Protein AF-H3RBI0-F1 (afdb_monomer)

Foldseek 3Di:
DPPPLDKFKKWWWWFWQFQVRDTDIDIDIDIDSDPVVGNVVVVVCVVPPDPGTDDIDTDDMDTDDPVRVVVVVVVVVVVVVVVVVVVVVVPPD

Nearest PDB structures (foldseek):
  5xy3-assembly1_S  TM=7.135E-01  e=2.860E-01  Trichomonas vaginalis
  6zj3-assembly1_Lg  TM=8.165E-01  e=2.474E+00  Euglena gracilis
  6juq-assembly1_F  TM=3.900E-01  e=2.056E+00  Escherichia coli
  8g1i-assembly1_A  TM=4.092E-01  e=6.236E+00  Streptococcus pyogenes
  8kag-assembly1_B  TM=3.084E-01  e=4.308E+00  Streptococcus pyogenes serotype M1

Sequence (93 aa):
MKDELMQVWYRVTFMVTDLLGERREYSIFCQGSSETGTAVSAVVGILNSKEELSSPTFKSIRIATYHEAEQFDAALDELADQDTEKLEEEGDE

Structure (mmCIF, N/CA/C/O backbone):
data_AF-H3RBI0-F1
#
_entry.id   AF-H3RBI0-F1
#
loop_
_atom_site.group_PDB
_atom_site.id
_atom_site.type_symbol
_atom_site.label_atom_id
_atom_site.label_alt_id
_atom_site.label_comp_id
_atom_site.label_asym_id
_atom_site.label_entity_id
_atom_site.label_seq_id
_atom_site.pdbx_PDB_ins_code
_atom_site.Cartn_x
_atom_site.Cartn_y
_atom_site.Cartn_z
_atom_site.occupancy
_atom_site.B_iso_or_equiv
_atom_site.auth_seq_id
_atom_site.auth_comp_id
_atom_site.auth_asym_id
_atom_site.auth_atom_id
_atom_site.pdbx_PDB_model_num
ATOM 1 N N . MET A 1 1 ? 13.776 -16.870 -23.003 1.00 39.09 1 MET A N 1
ATOM 2 C CA . MET A 1 1 ? 14.049 -15.938 -21.892 1.00 39.09 1 MET A CA 1
ATOM 3 C C . MET A 1 1 ? 13.128 -16.355 -20.767 1.00 39.09 1 MET A C 1
ATOM 5 O O . MET A 1 1 ? 11.980 -16.648 -21.066 1.00 39.09 1 MET A O 1
ATOM 9 N N . LYS A 1 2 ? 13.624 -16.526 -19.538 1.00 45.62 2 LYS A N 1
ATOM 10 C CA . LYS A 1 2 ? 12.721 -16.687 -18.393 1.00 45.62 2 LYS A CA 1
ATOM 11 C C . LYS A 1 2 ? 12.062 -15.327 -18.194 1.00 45.62 2 LYS A C 1
ATOM 13 O O . LYS A 1 2 ? 12.789 -14.347 -18.070 1.00 45.62 2 LYS A O 1
ATOM 18 N N . ASP A 1 3 ? 10.737 -15.276 -18.231 1.00 53.09 3 ASP A N 1
ATOM 19 C CA . ASP A 1 3 ? 9.972 -14.101 -17.828 1.00 53.09 3 ASP A CA 1
ATOM 20 C C . ASP A 1 3 ? 10.180 -13.911 -16.321 1.00 53.09 3 ASP A C 1
ATOM 22 O O . ASP A 1 3 ? 9.406 -14.393 -15.495 1.00 53.09 3 ASP A O 1
ATOM 26 N N . GLU A 1 4 ? 11.297 -13.291 -15.943 1.00 57.44 4 GLU A N 1
ATOM 27 C CA . GLU A 1 4 ? 11.423 -12.709 -14.617 1.00 57.44 4 GLU A CA 1
ATOM 28 C C . GLU A 1 4 ? 10.355 -11.625 -14.539 1.00 57.44 4 GLU A C 1
ATOM 30 O O . GLU A 1 4 ? 10.424 -10.602 -15.220 1.00 57.44 4 GLU A O 1
ATOM 35 N N . LEU A 1 5 ? 9.300 -11.914 -13.778 1.00 61.44 5 LEU A N 1
ATOM 36 C CA . LEU A 1 5 ? 8.240 -10.968 -13.474 1.00 61.44 5 LEU A CA 1
ATOM 37 C C . LEU A 1 5 ? 8.889 -9.733 -12.842 1.00 61.44 5 LEU A C 1
ATOM 39 O O . LEU A 1 5 ? 9.240 -9.763 -11.663 1.00 61.44 5 LEU A O 1
ATOM 43 N N . MET A 1 6 ? 9.073 -8.673 -13.638 1.00 78.44 6 MET A N 1
ATOM 44 C CA . MET A 1 6 ? 9.601 -7.400 -13.157 1.00 78.44 6 MET A CA 1
ATOM 45 C C . MET A 1 6 ? 8.736 -6.926 -11.995 1.00 78.44 6 MET A C 1
ATOM 47 O O . MET A 1 6 ? 7.531 -6.712 -12.149 1.00 78.44 6 MET A O 1
ATOM 51 N N . GLN A 1 7 ? 9.355 -6.783 -10.827 1.00 87.06 7 GLN A N 1
ATOM 52 C CA . GLN A 1 7 ? 8.718 -6.110 -9.711 1.00 87.06 7 GLN A CA 1
ATOM 53 C C . GLN A 1 7 ? 8.766 -4.610 -9.962 1.00 87.06 7 GLN A C 1
ATOM 55 O O . GLN A 1 7 ? 9.801 -4.064 -10.339 1.00 87.06 7 GLN A O 1
ATOM 60 N N . VAL A 1 8 ? 7.631 -3.952 -9.769 1.00 90.75 8 VAL A N 1
ATOM 61 C CA . VAL A 1 8 ? 7.524 -2.497 -9.842 1.00 90.75 8 VAL A CA 1
ATOM 62 C C . VAL A 1 8 ? 6.886 -1.979 -8.567 1.00 90.75 8 VAL A C 1
ATOM 64 O O . VAL A 1 8 ? 6.085 -2.667 -7.929 1.00 90.75 8 VAL A O 1
ATOM 67 N N . TRP A 1 9 ? 7.228 -0.747 -8.207 1.00 93.75 9 TRP A N 1
ATOM 68 C CA . TRP A 1 9 ? 6.576 -0.039 -7.120 1.00 93.75 9 TRP A CA 1
ATOM 69 C C . TRP A 1 9 ? 5.151 0.340 -7.514 1.00 93.75 9 TRP A C 1
ATOM 71 O O . TRP A 1 9 ? 4.926 1.011 -8.522 1.00 93.75 9 TRP A O 1
ATOM 81 N N . TYR A 1 10 ? 4.184 -0.054 -6.695 1.00 95.12 10 TYR A N 1
ATOM 82 C CA . TYR A 1 10 ? 2.809 0.414 -6.782 1.00 95.12 10 TYR A CA 1
ATOM 83 C C . TYR A 1 10 ? 2.499 1.351 -5.631 1.00 95.12 10 TYR A C 1
ATOM 85 O O . TYR A 1 10 ? 2.903 1.121 -4.493 1.00 95.12 10 TYR A O 1
ATOM 93 N N . ARG A 1 11 ? 1.686 2.361 -5.927 1.00 95.94 11 ARG A N 1
ATOM 94 C CA . ARG A 1 11 ? 0.958 3.137 -4.933 1.00 95.94 11 ARG A CA 1
ATOM 95 C C . ARG A 1 11 ? -0.464 2.602 -4.850 1.00 95.94 11 ARG A C 1
ATOM 97 O O . ARG A 1 11 ? -1.232 2.733 -5.807 1.00 95.94 11 ARG A O 1
ATOM 104 N N . VAL A 1 12 ? -0.820 2.033 -3.706 1.00 96.75 12 VAL A N 1
ATOM 105 C CA . VAL A 1 12 ? -2.166 1.526 -3.42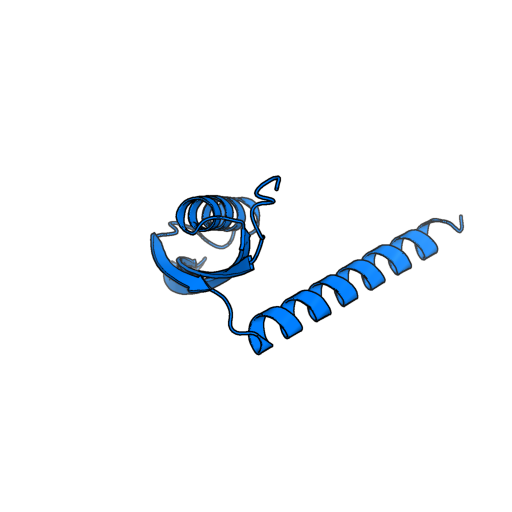6 1.00 96.75 12 VAL A CA 1
ATOM 106 C C . VAL A 1 12 ? -2.841 2.447 -2.422 1.00 96.75 12 VAL A C 1
ATOM 108 O O . VAL A 1 12 ? -2.301 2.705 -1.351 1.00 96.75 12 VAL A O 1
ATOM 111 N N . THR A 1 13 ? -4.028 2.939 -2.753 1.00 97.06 13 THR A N 1
ATOM 112 C CA . THR A 1 13 ? -4.830 3.782 -1.866 1.00 97.06 13 THR A CA 1
ATOM 113 C C . THR A 1 13 ? -6.043 3.007 -1.379 1.00 97.06 13 THR A C 1
ATOM 115 O O . THR A 1 13 ? -6.830 2.484 -2.175 1.00 97.06 13 THR A O 1
ATOM 118 N N . PHE A 1 14 ? -6.225 3.003 -0.065 1.00 96.62 14 PHE A N 1
ATOM 119 C CA . PHE A 1 14 ? -7.403 2.499 0.620 1.00 96.62 14 PHE A CA 1
ATOM 120 C C . PHE A 1 14 ? -8.139 3.645 1.302 1.00 96.62 14 PHE A C 1
ATOM 122 O O . PHE A 1 14 ? -7.546 4.649 1.689 1.00 96.62 14 PHE A O 1
ATOM 129 N N . MET A 1 15 ? -9.441 3.475 1.483 1.00 97.12 15 MET A N 1
ATOM 130 C CA . MET A 1 15 ? -10.174 4.183 2.520 1.00 97.12 15 MET A CA 1
ATOM 131 C C . MET A 1 15 ? -10.150 3.322 3.778 1.00 97.12 15 MET A C 1
ATOM 133 O O . MET A 1 15 ? -10.602 2.180 3.734 1.00 97.12 15 MET A O 1
ATOM 137 N N . VAL A 1 16 ? -9.664 3.863 4.884 1.00 95.12 16 VAL A N 1
ATOM 138 C CA . VAL A 1 16 ? -9.606 3.188 6.188 1.00 95.12 16 VAL A CA 1
ATOM 139 C C . VAL A 1 16 ? -10.418 3.971 7.210 1.00 95.12 16 VAL A C 1
ATOM 141 O O . VAL A 1 16 ? -10.739 5.140 6.991 1.00 95.12 16 VAL A O 1
ATOM 144 N N . THR A 1 17 ? -10.780 3.311 8.302 1.00 94.12 17 THR A N 1
ATOM 145 C CA . THR A 1 17 ? -11.360 3.949 9.484 1.00 94.12 17 THR A CA 1
ATOM 146 C C . THR A 1 17 ? -10.263 4.067 10.530 1.00 94.12 17 THR A C 1
ATOM 148 O O . THR A 1 17 ? -9.650 3.052 10.866 1.00 94.12 17 THR A O 1
ATOM 151 N N . ASP A 1 18 ? -9.985 5.284 10.989 1.00 90.75 18 ASP A N 1
ATOM 152 C CA . ASP A 1 18 ? -9.006 5.522 12.052 1.00 90.75 18 ASP A CA 1
ATOM 153 C C . ASP A 1 18 ? -9.582 5.224 13.451 1.00 90.75 18 ASP A C 1
ATOM 155 O O . ASP A 1 18 ? -10.754 4.868 13.601 1.00 90.75 18 ASP A O 1
ATOM 159 N N . LEU A 1 19 ? -8.758 5.385 14.489 1.00 88.06 19 LEU A N 1
ATOM 160 C CA . LEU A 1 19 ? -9.151 5.187 15.891 1.00 88.06 19 LEU A CA 1
ATOM 161 C C . LEU A 1 19 ? -10.307 6.082 16.359 1.00 88.06 19 LEU A C 1
ATOM 163 O O . LEU A 1 19 ? -11.004 5.731 17.310 1.00 88.06 19 LEU A O 1
ATOM 167 N N . LEU A 1 20 ? -10.512 7.237 15.720 1.00 91.50 20 LEU A N 1
ATOM 168 C CA . LEU A 1 20 ? -11.605 8.159 16.037 1.00 91.50 20 LEU A CA 1
ATOM 169 C C . LEU A 1 20 ? -12.897 7.794 15.290 1.00 91.50 20 LEU A C 1
ATOM 171 O O . LEU A 1 20 ? -13.924 8.446 15.478 1.00 91.50 20 LEU A O 1
ATOM 175 N N . GLY A 1 21 ? -12.868 6.743 14.467 1.00 90.94 21 GLY A N 1
ATOM 176 C CA . GLY A 1 21 ? -13.993 6.323 13.642 1.00 90.94 21 GLY A CA 1
ATOM 177 C C . GLY A 1 21 ? -14.123 7.119 12.341 1.00 90.94 21 GLY A C 1
ATOM 178 O O . GLY A 1 21 ? -15.132 6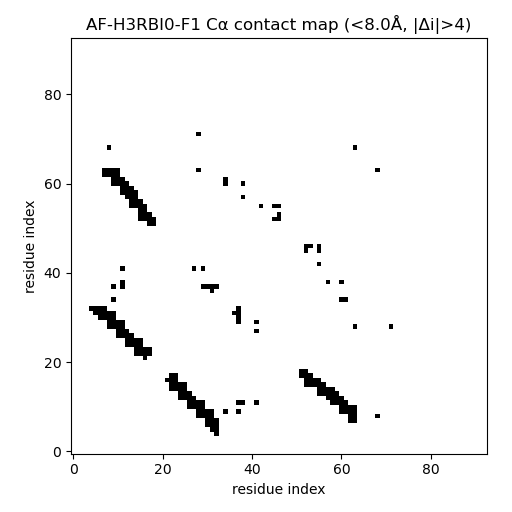.984 11.645 1.00 90.94 21 GLY A O 1
ATOM 179 N N . GLU A 1 22 ? -13.139 7.949 11.987 1.00 94.62 22 GLU A N 1
ATOM 180 C CA . GLU A 1 22 ? -13.194 8.773 10.785 1.00 94.62 22 GLU A CA 1
ATOM 181 C C . GLU A 1 22 ? -12.685 8.020 9.556 1.00 94.62 22 GLU A C 1
ATOM 183 O O . GLU A 1 22 ? -11.702 7.278 9.592 1.00 94.62 22 GLU A O 1
ATOM 188 N N . ARG A 1 23 ? -13.350 8.246 8.418 1.00 95.50 23 ARG A N 1
ATOM 189 C CA . ARG A 1 23 ? -12.973 7.654 7.130 1.00 95.50 23 ARG A CA 1
ATOM 190 C C . ARG A 1 23 ? -11.920 8.514 6.450 1.00 95.50 23 ARG A C 1
ATOM 192 O O . ARG A 1 23 ? -12.206 9.645 6.061 1.00 95.50 23 ARG A O 1
ATOM 199 N N . ARG A 1 24 ? -10.726 7.958 6.252 1.00 95.06 24 ARG A N 1
ATOM 200 C CA . ARG A 1 24 ? -9.575 8.671 5.681 1.00 95.06 24 ARG A CA 1
ATOM 201 C C . ARG A 1 24 ? -8.913 7.883 4.561 1.00 95.06 24 ARG A C 1
ATOM 203 O O . ARG A 1 24 ? -8.998 6.657 4.502 1.00 95.06 24 ARG A O 1
ATOM 210 N N . GLU A 1 25 ? -8.269 8.610 3.655 1.00 96.06 25 GLU A N 1
ATOM 211 C CA . GLU A 1 25 ? -7.419 8.010 2.632 1.00 96.06 25 GLU A CA 1
ATOM 212 C C . GLU A 1 25 ? -6.088 7.584 3.234 1.00 96.06 25 GLU A C 1
ATOM 214 O O . GLU A 1 25 ? -5.438 8.345 3.949 1.00 96.06 25 GLU A O 1
ATOM 219 N N . TYR A 1 26 ? -5.668 6.376 2.889 1.00 93.62 26 TYR A N 1
ATOM 220 C CA . TYR A 1 26 ? -4.390 5.819 3.279 1.00 93.62 26 TYR A CA 1
ATOM 221 C C . TYR A 1 26 ? -3.700 5.250 2.045 1.00 93.62 26 TYR A C 1
ATOM 223 O O . TYR A 1 26 ? -4.193 4.306 1.428 1.00 93.62 26 TYR A O 1
ATOM 231 N N . SER A 1 27 ? -2.583 5.864 1.653 1.00 93.44 27 SER A N 1
ATOM 232 C CA . SER A 1 27 ? -1.722 5.361 0.580 1.00 93.44 27 SER A CA 1
ATOM 233 C C . SER A 1 27 ? -0.596 4.522 1.176 1.00 93.44 27 SER A C 1
ATOM 235 O O . SER A 1 27 ? 0.069 4.963 2.108 1.00 93.44 27 SER A O 1
ATOM 237 N N . ILE A 1 28 ? -0.360 3.350 0.600 1.00 91.62 28 ILE A N 1
ATOM 238 C CA . ILE A 1 28 ? 0.780 2.485 0.893 1.00 91.62 28 ILE A CA 1
ATOM 239 C C . ILE A 1 28 ? 1.538 2.198 -0.400 1.00 91.62 28 ILE A C 1
ATOM 241 O O . ILE A 1 28 ? 0.935 2.041 -1.466 1.00 91.62 28 ILE A O 1
ATOM 245 N N . PHE A 1 29 ? 2.861 2.147 -0.295 1.00 91.69 29 PHE A N 1
ATOM 246 C CA . PHE A 1 29 ? 3.743 1.804 -1.397 1.00 91.69 29 PHE A CA 1
ATOM 247 C C . PHE A 1 29 ? 4.286 0.401 -1.184 1.00 91.69 29 PHE A C 1
ATOM 249 O O . PHE A 1 29 ? 4.699 0.048 -0.083 1.00 91.69 29 PHE A O 1
ATOM 256 N N . CYS A 1 30 ? 4.212 -0.425 -2.220 1.00 90.44 30 CYS A N 1
ATOM 257 C CA . CYS A 1 30 ? 4.661 -1.810 -2.157 1.00 90.44 30 CYS A CA 1
ATOM 258 C C . CYS A 1 30 ? 5.104 -2.292 -3.535 1.00 90.44 30 CYS A C 1
ATOM 260 O O . CYS A 1 30 ? 4.527 -1.912 -4.558 1.00 90.44 30 CYS A O 1
ATOM 262 N N . GLN A 1 31 ? 6.138 -3.127 -3.551 1.00 91.75 31 GLN A N 1
ATOM 263 C CA . GLN A 1 31 ? 6.588 -3.790 -4.764 1.00 91.75 31 GLN A CA 1
ATOM 264 C C . GLN A 1 31 ? 5.692 -4.983 -5.078 1.00 91.75 31 GLN A C 1
ATOM 266 O O . GLN A 1 31 ? 5.231 -5.705 -4.191 1.00 91.75 31 GLN A O 1
ATOM 271 N N . GLY A 1 32 ? 5.458 -5.206 -6.363 1.00 91.44 32 GLY A N 1
ATOM 272 C CA . GLY A 1 32 ? 4.820 -6.428 -6.817 1.00 91.44 32 GLY A CA 1
ATOM 273 C C . GLY A 1 32 ? 4.860 -6.579 -8.324 1.00 91.44 32 GLY A C 1
ATOM 274 O O . GLY A 1 32 ? 5.280 -5.687 -9.058 1.00 91.44 32 GLY A O 1
ATOM 275 N N . SER A 1 33 ? 4.417 -7.741 -8.784 1.00 91.94 33 SER A N 1
ATOM 276 C CA . SER A 1 33 ? 4.404 -8.111 -10.201 1.00 91.94 33 SER A CA 1
ATOM 277 C C . SER A 1 33 ? 3.014 -8.040 -10.839 1.00 91.94 33 SER A C 1
ATOM 279 O O . SER A 1 33 ? 2.878 -8.236 -12.043 1.00 91.94 33 SER A O 1
ATOM 281 N N . SER A 1 34 ? 1.963 -7.766 -10.056 1.00 92.25 34 SER A N 1
ATOM 282 C CA . SER A 1 34 ? 0.593 -7.600 -10.556 1.00 92.25 34 SER A CA 1
ATOM 283 C C . SER A 1 34 ? -0.227 -6.695 -9.645 1.00 92.25 34 SER A C 1
ATOM 285 O O . SER A 1 34 ? -0.113 -6.781 -8.427 1.00 92.25 34 SER A O 1
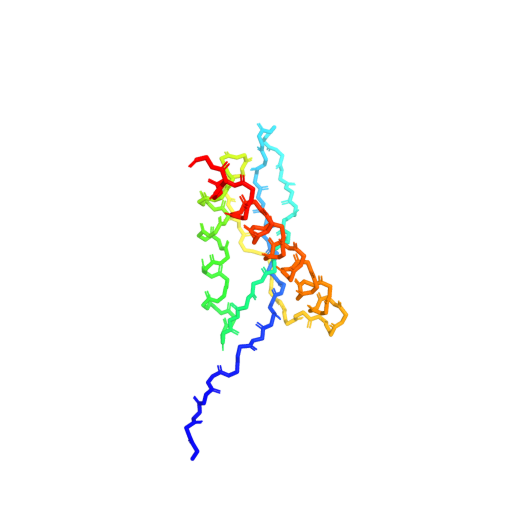ATOM 287 N N . GLU A 1 35 ? -1.113 -5.882 -10.216 1.00 93.06 35 GLU A N 1
ATOM 288 C CA . GLU A 1 35 ? -1.962 -4.965 -9.447 1.00 93.06 35 GLU A CA 1
ATOM 289 C C . GLU A 1 35 ? -2.823 -5.682 -8.399 1.00 93.06 35 GLU A C 1
ATOM 291 O O . GLU A 1 35 ? -2.873 -5.267 -7.243 1.00 93.06 35 GLU A O 1
ATOM 296 N N . THR A 1 36 ? -3.482 -6.783 -8.778 1.00 93.62 36 THR A N 1
ATOM 297 C CA . THR A 1 36 ? -4.356 -7.532 -7.864 1.00 93.62 36 THR A CA 1
ATOM 298 C C . THR A 1 36 ? -3.570 -8.155 -6.717 1.00 93.62 36 THR A C 1
ATOM 300 O O . THR A 1 36 ? -3.976 -8.018 -5.564 1.00 93.62 36 THR A O 1
ATOM 303 N N . GLY A 1 37 ? -2.441 -8.809 -7.013 1.00 93.62 37 GLY A N 1
ATOM 304 C CA . GLY A 1 37 ? -1.588 -9.394 -5.980 1.00 93.62 37 GLY A CA 1
ATOM 305 C C . GLY A 1 37 ? -1.069 -8.325 -5.024 1.00 93.62 37 GLY A C 1
ATOM 306 O O . GLY A 1 37 ? -1.163 -8.485 -3.810 1.00 93.62 37 GLY A O 1
ATOM 307 N N . THR A 1 38 ? -0.623 -7.192 -5.567 1.00 94.81 38 THR A N 1
ATOM 308 C CA . THR A 1 38 ? -0.129 -6.068 -4.772 1.00 94.81 38 THR A CA 1
ATOM 309 C C . THR A 1 38 ? -1.222 -5.451 -3.899 1.00 94.81 38 THR A C 1
ATOM 311 O O . THR A 1 38 ? -0.989 -5.199 -2.721 1.00 94.81 38 THR A O 1
ATOM 314 N N . ALA A 1 39 ? -2.440 -5.265 -4.417 1.00 94.69 39 ALA A N 1
ATOM 315 C CA . ALA A 1 39 ? -3.560 -4.748 -3.632 1.00 94.69 39 ALA A CA 1
ATOM 316 C C . ALA A 1 39 ? -3.938 -5.680 -2.465 1.00 94.69 39 ALA A C 1
ATOM 318 O O . ALA A 1 39 ? -4.222 -5.203 -1.365 1.00 94.69 39 ALA A O 1
ATOM 319 N N . VAL A 1 40 ? -3.907 -7.001 -2.678 1.00 93.88 40 VAL A N 1
ATOM 320 C CA . VAL A 1 40 ? -4.169 -7.991 -1.620 1.00 93.88 40 VAL A CA 1
ATOM 321 C C . VAL A 1 40 ? -3.066 -7.965 -0.559 1.00 93.88 40 VAL A C 1
ATOM 323 O O . VAL A 1 40 ? -3.361 -7.876 0.631 1.00 93.88 40 VAL A O 1
ATOM 326 N N . SER A 1 41 ? -1.798 -7.979 -0.967 1.00 93.06 41 SER A N 1
ATOM 327 C CA . SER A 1 41 ? -0.675 -7.894 -0.026 1.00 93.06 41 SER A CA 1
ATOM 328 C C . SER A 1 41 ? -0.702 -6.591 0.777 1.00 93.06 41 SER A C 1
ATOM 330 O O . SER A 1 41 ? -0.493 -6.605 1.988 1.00 93.06 41 SER A O 1
ATOM 332 N N . ALA A 1 42 ? -1.035 -5.472 0.129 1.00 93.00 42 ALA A N 1
ATOM 333 C CA . ALA A 1 42 ? -1.130 -4.166 0.767 1.00 93.00 42 ALA A CA 1
ATOM 334 C C . ALA A 1 42 ? -2.214 -4.116 1.856 1.00 93.00 42 ALA A C 1
ATOM 336 O O . ALA A 1 42 ? -1.964 -3.591 2.940 1.00 93.00 42 ALA A O 1
ATOM 337 N N . VAL A 1 43 ? -3.402 -4.686 1.609 1.00 93.06 43 VAL A N 1
ATOM 338 C CA . VAL A 1 43 ? -4.472 -4.699 2.622 1.00 93.06 43 VAL A CA 1
ATOM 339 C C . VAL A 1 43 ? -4.140 -5.609 3.803 1.00 93.06 43 VAL A C 1
ATOM 341 O O . VAL A 1 43 ? -4.408 -5.238 4.944 1.00 93.06 43 VAL A O 1
ATOM 344 N N . VAL A 1 44 ? -3.503 -6.759 3.554 1.00 90.69 44 VAL A N 1
ATOM 345 C CA . VAL A 1 44 ? -3.003 -7.640 4.622 1.00 90.69 44 VAL A CA 1
ATOM 346 C C . VAL A 1 44 ? -1.957 -6.907 5.460 1.00 90.69 44 VAL A C 1
ATOM 348 O O . VAL A 1 44 ? -2.020 -6.943 6.686 1.00 90.69 44 VAL A O 1
ATOM 351 N N . GLY A 1 45 ? -1.049 -6.177 4.809 1.00 87.50 45 GLY A N 1
ATOM 352 C CA . GLY A 1 45 ? -0.073 -5.324 5.480 1.00 87.50 45 GLY A CA 1
ATOM 353 C C . GLY A 1 45 ? -0.731 -4.286 6.389 1.00 87.50 45 GLY A C 1
ATOM 354 O O . GLY A 1 45 ? -0.347 -4.170 7.547 1.00 87.50 45 GLY A O 1
ATOM 355 N N . ILE A 1 46 ? -1.759 -3.574 5.915 1.00 89.50 46 ILE A N 1
ATOM 356 C CA . ILE A 1 46 ? -2.499 -2.591 6.730 1.00 89.50 46 ILE A CA 1
ATOM 357 C C . ILE A 1 46 ? -3.104 -3.250 7.974 1.00 89.50 46 ILE A C 1
ATOM 359 O O . ILE A 1 46 ? -2.912 -2.749 9.077 1.00 89.50 46 ILE A O 1
ATOM 363 N N . LEU A 1 47 ? -3.788 -4.383 7.798 1.00 88.19 47 LEU A N 1
ATOM 364 C CA . LEU A 1 47 ? -4.465 -5.090 8.888 1.00 88.19 47 LEU A CA 1
ATOM 365 C C . LEU A 1 47 ? -3.498 -5.701 9.913 1.00 88.19 47 LEU A C 1
ATOM 367 O O . LEU A 1 47 ? -3.879 -5.860 11.068 1.00 88.19 47 LEU A O 1
ATOM 371 N N . ASN A 1 48 ? -2.267 -6.025 9.508 1.00 85.44 48 ASN A N 1
ATOM 372 C CA . ASN A 1 48 ? -1.257 -6.612 10.392 1.00 85.44 48 ASN A CA 1
ATOM 373 C C . ASN A 1 48 ? -0.313 -5.580 11.033 1.00 85.44 48 ASN A C 1
ATOM 375 O O . ASN A 1 48 ? 0.279 -5.875 12.065 1.00 85.44 48 ASN A O 1
ATOM 379 N N . SER A 1 49 ? -0.118 -4.408 10.419 1.00 73.50 49 SER A N 1
ATOM 380 C CA . SER A 1 49 ? 0.902 -3.432 10.850 1.00 73.50 49 SER A CA 1
ATOM 381 C C . SER A 1 49 ? 0.373 -2.321 11.751 1.00 73.50 49 SER A C 1
ATOM 383 O O . SER A 1 49 ? 1.166 -1.677 12.434 1.00 73.50 49 SER A O 1
ATOM 385 N N . LYS A 1 50 ? -0.938 -2.050 11.739 1.00 67.88 50 LYS A N 1
ATOM 386 C CA . LYS A 1 50 ? -1.522 -0.923 12.474 1.00 67.88 50 LYS A CA 1
ATOM 387 C C . LYS A 1 50 ? -2.815 -1.334 13.162 1.00 67.88 50 LYS A C 1
ATOM 389 O O . LYS A 1 50 ? -3.869 -1.319 12.535 1.00 67.88 50 LYS A O 1
ATOM 394 N N . GLU A 1 51 ? -2.744 -1.585 14.472 1.00 71.56 51 GLU A N 1
ATOM 395 C CA . GLU A 1 51 ? -3.939 -1.738 15.327 1.00 71.56 51 GLU A CA 1
ATOM 396 C C . GLU A 1 51 ? -4.883 -0.520 15.229 1.00 71.56 51 GLU A C 1
ATOM 398 O O . GLU A 1 51 ? -6.075 -0.614 15.505 1.00 71.56 51 GLU A O 1
ATOM 403 N N . GLU A 1 52 ? -4.354 0.621 14.780 1.00 82.19 52 GLU A N 1
ATOM 404 C CA . GLU A 1 52 ? -5.049 1.901 14.677 1.00 82.19 52 GLU A CA 1
ATOM 405 C C . GLU A 1 52 ? -5.918 2.077 13.422 1.00 82.19 52 GLU A C 1
ATOM 407 O O . GLU A 1 52 ? -6.680 3.043 13.337 1.00 82.19 52 GLU A O 1
ATOM 412 N N . LEU A 1 53 ? -5.800 1.186 12.428 1.00 88.56 53 LEU A N 1
ATOM 413 C CA . LEU A 1 53 ? -6.537 1.279 11.167 1.00 88.56 53 LEU A CA 1
ATOM 414 C C . LEU A 1 53 ? -7.446 0.066 10.980 1.00 88.56 53 LEU A C 1
ATOM 416 O O . LEU A 1 53 ? -7.019 -1.080 11.074 1.00 88.56 53 LEU A O 1
ATOM 420 N N . SER A 1 54 ? -8.707 0.312 10.632 1.00 89.62 54 SER A N 1
ATOM 421 C CA . SER A 1 54 ? -9.693 -0.750 10.430 1.00 89.62 54 SER A CA 1
ATOM 422 C C . SER A 1 54 ? -10.531 -0.555 9.167 1.00 89.62 54 SER A C 1
ATOM 424 O O . SER A 1 54 ? -10.525 0.502 8.530 1.00 89.62 54 SER A O 1
ATOM 426 N N . SER A 1 55 ? -11.275 -1.600 8.797 1.00 92.56 55 SER A N 1
ATOM 427 C CA . SER A 1 55 ? -12.231 -1.595 7.678 1.00 92.56 55 SER A CA 1
ATOM 428 C C . SER A 1 55 ? -11.660 -1.059 6.348 1.00 92.56 55 SER A C 1
ATOM 430 O O . SER A 1 55 ? -12.268 -0.175 5.729 1.00 92.56 55 SER A O 1
ATOM 432 N N . PRO A 1 56 ? -10.494 -1.552 5.887 1.00 94.50 56 PRO A N 1
ATOM 433 C CA . PRO A 1 56 ? -9.893 -1.078 4.652 1.00 94.50 56 PRO A CA 1
ATOM 434 C C . PRO A 1 56 ? -10.798 -1.387 3.456 1.00 94.50 56 PRO A C 1
ATOM 436 O O . PRO A 1 56 ? -11.236 -2.515 3.242 1.00 94.50 56 PRO A O 1
ATOM 439 N N . THR A 1 57 ? -11.063 -0.367 2.648 1.00 95.8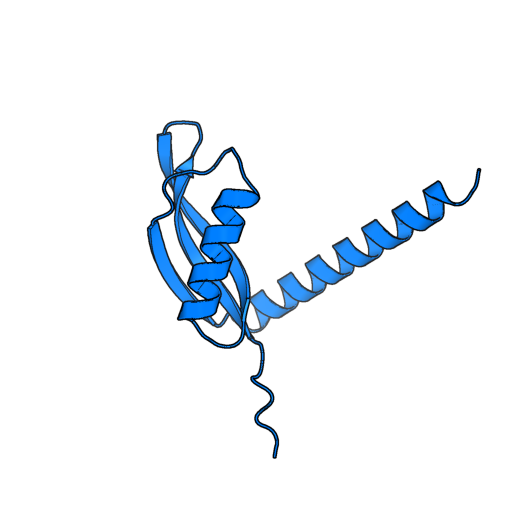8 57 THR A N 1
ATOM 440 C CA . THR A 1 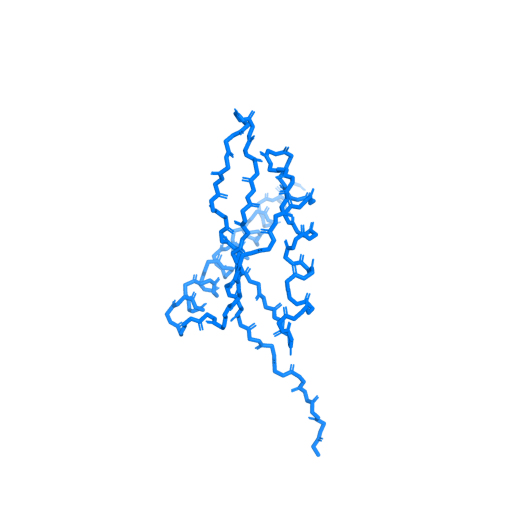57 ? -11.787 -0.473 1.380 1.00 95.88 57 THR A CA 1
ATOM 441 C C . THR A 1 57 ? -10.867 -0.024 0.260 1.00 95.88 57 THR A C 1
ATOM 443 O O . THR A 1 57 ? -10.348 1.090 0.302 1.00 95.88 57 THR A O 1
ATOM 446 N N . PHE A 1 58 ? -10.667 -0.869 -0.747 1.00 96.44 58 PHE A N 1
ATOM 447 C CA . PHE A 1 58 ? -9.860 -0.508 -1.908 1.00 96.44 58 PHE A CA 1
ATOM 448 C C . PHE A 1 58 ? -10.423 0.740 -2.607 1.00 96.44 58 PHE A C 1
ATOM 450 O O . PHE A 1 58 ? -11.631 0.827 -2.837 1.00 96.44 58 PHE A O 1
ATOM 457 N N . LYS A 1 59 ? -9.550 1.697 -2.944 1.00 97.38 59 LYS A N 1
ATOM 458 C CA . LYS A 1 59 ? -9.918 2.907 -3.691 1.00 97.38 59 LYS A CA 1
ATOM 459 C C . LYS A 1 59 ? -9.239 2.965 -5.054 1.00 97.38 59 LYS A C 1
ATOM 461 O O . LYS A 1 59 ? -9.919 3.150 -6.058 1.00 97.38 59 LYS A O 1
ATOM 466 N N . SER A 1 60 ? -7.916 2.842 -5.099 1.00 97.69 60 SER A N 1
ATOM 467 C CA . SER A 1 60 ? -7.165 2.932 -6.354 1.00 97.69 60 SER A CA 1
ATOM 468 C C . SER A 1 60 ? -5.803 2.266 -6.253 1.00 97.69 60 SER A C 1
ATOM 470 O O . SER A 1 60 ? -5.213 2.208 -5.177 1.00 97.69 60 SER A O 1
ATOM 472 N N . ILE A 1 61 ? -5.270 1.857 -7.397 1.00 97.44 61 ILE A N 1
ATOM 473 C CA . ILE A 1 61 ? -3.888 1.419 -7.556 1.00 97.44 61 ILE A CA 1
ATOM 474 C C . ILE A 1 61 ? -3.309 2.066 -8.807 1.00 97.44 61 ILE A C 1
ATOM 476 O O . ILE A 1 61 ? -4.023 2.279 -9.787 1.00 97.44 61 ILE A O 1
ATOM 480 N N . ARG A 1 62 ? -2.026 2.410 -8.756 1.00 95.69 62 ARG A N 1
ATOM 481 C CA . ARG A 1 62 ? -1.233 2.755 -9.936 1.00 95.69 62 ARG A CA 1
ATOM 482 C C . ARG A 1 62 ? 0.226 2.401 -9.710 1.00 95.69 62 ARG A C 1
ATOM 484 O O . ARG A 1 62 ? 0.667 2.316 -8.565 1.00 95.69 62 ARG A O 1
ATOM 491 N N . ILE A 1 63 ? 0.983 2.281 -10.792 1.00 95.19 63 ILE A N 1
ATOM 492 C CA . ILE A 1 63 ? 2.445 2.252 -10.719 1.00 95.19 63 ILE A CA 1
ATOM 493 C C . ILE A 1 63 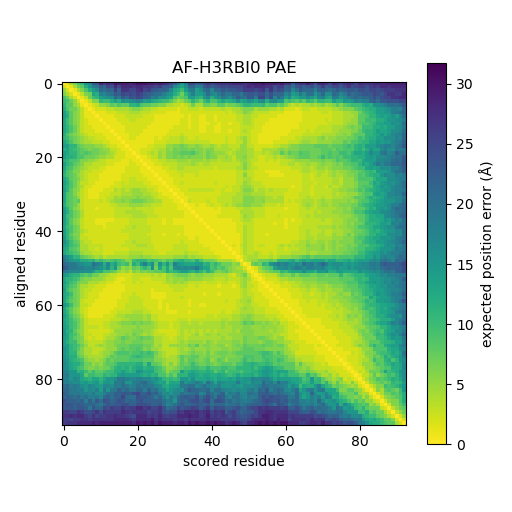? 2.926 3.592 -10.124 1.00 95.19 63 ILE A C 1
ATOM 495 O O . ILE A 1 63 ? 2.376 4.665 -10.421 1.00 95.19 63 ILE A O 1
ATOM 499 N N . ALA A 1 64 ? 3.896 3.524 -9.215 1.00 94.00 64 ALA A N 1
ATOM 500 C CA . ALA A 1 64 ? 4.542 4.693 -8.639 1.00 94.00 64 ALA A CA 1
ATOM 501 C C . ALA A 1 64 ? 5.265 5.486 -9.737 1.00 94.00 64 ALA A C 1
ATOM 503 O O . ALA A 1 64 ? 5.743 4.931 -10.725 1.00 94.00 64 ALA A O 1
ATOM 504 N N . THR A 1 65 ? 5.329 6.806 -9.589 1.00 93.75 65 THR A N 1
ATOM 505 C CA . THR A 1 65 ? 6.195 7.607 -10.462 1.00 93.75 65 THR A CA 1
ATOM 506 C C . THR A 1 65 ? 7.660 7.284 -10.170 1.00 93.75 65 THR A C 1
ATOM 508 O O . THR A 1 65 ? 7.973 6.835 -9.070 1.00 93.75 65 THR A O 1
ATOM 511 N N . TYR A 1 66 ? 8.562 7.554 -11.119 1.00 89.56 66 TYR A N 1
ATOM 512 C CA . TYR A 1 66 ? 10.003 7.367 -10.898 1.00 89.56 66 TYR A CA 1
ATOM 513 C C . TYR A 1 66 ? 10.489 8.082 -9.634 1.00 89.56 66 TYR A C 1
ATOM 515 O O . TYR A 1 66 ? 11.167 7.478 -8.818 1.00 89.56 66 TYR A O 1
ATOM 523 N N . HIS A 1 67 ? 10.042 9.321 -9.419 1.00 91.94 67 HIS A N 1
ATOM 524 C CA . HIS A 1 67 ? 10.405 10.083 -8.228 1.00 91.94 67 HIS A CA 1
ATOM 525 C C . HIS A 1 67 ? 9.860 9.475 -6.927 1.00 91.94 67 HIS A C 1
ATOM 527 O O . HIS A 1 67 ? 10.563 9.452 -5.925 1.00 91.94 67 HIS A O 1
ATOM 533 N N . GLU A 1 68 ? 8.616 8.979 -6.926 1.00 91.00 68 GLU A N 1
ATOM 534 C CA . GLU A 1 68 ? 8.077 8.263 -5.761 1.00 91.00 68 GLU A CA 1
ATOM 535 C C . GLU A 1 68 ? 8.901 6.997 -5.489 1.00 91.00 68 GLU A C 1
ATOM 537 O O . GLU A 1 68 ? 9.285 6.774 -4.350 1.00 91.00 68 GLU A O 1
ATOM 542 N N . ALA A 1 69 ? 9.212 6.201 -6.516 1.00 88.31 69 ALA A N 1
ATOM 543 C CA . ALA A 1 69 ? 10.022 4.992 -6.370 1.00 88.31 69 ALA A CA 1
ATOM 544 C C . ALA A 1 69 ? 11.413 5.292 -5.785 1.00 88.31 69 ALA A C 1
ATOM 546 O O . ALA A 1 69 ? 11.785 4.678 -4.792 1.00 88.31 69 ALA A O 1
ATOM 547 N N . GLU A 1 70 ? 12.120 6.291 -6.322 1.00 88.69 70 GLU A N 1
ATOM 548 C CA . GLU A 1 70 ? 13.434 6.723 -5.822 1.00 88.69 70 GLU A CA 1
ATOM 549 C C . GLU A 1 70 ? 13.393 7.147 -4.348 1.00 88.69 70 GLU A C 1
ATOM 551 O O . GLU A 1 70 ? 14.291 6.808 -3.583 1.00 88.69 70 GLU A O 1
ATOM 556 N N . GLN A 1 71 ? 12.346 7.869 -3.928 1.00 88.50 71 GLN A N 1
ATOM 557 C CA . GLN A 1 71 ? 12.181 8.254 -2.523 1.00 88.50 71 GLN A CA 1
ATOM 558 C C . GLN A 1 71 ? 11.988 7.043 -1.605 1.00 88.50 71 GLN A C 1
ATOM 560 O O . GLN A 1 71 ? 12.491 7.050 -0.484 1.00 88.50 71 GLN A O 1
ATOM 565 N N . PHE A 1 72 ? 11.251 6.023 -2.053 1.00 83.25 72 PHE A N 1
ATOM 566 C CA . PHE A 1 72 ? 11.024 4.824 -1.245 1.00 83.25 72 PHE A CA 1
ATOM 567 C C . PHE A 1 72 ? 12.242 3.919 -1.190 1.00 83.25 72 PHE A C 1
ATOM 569 O O . PHE A 1 72 ? 12.534 3.408 -0.115 1.00 83.25 72 PHE A O 1
ATOM 576 N N . ASP A 1 73 ? 12.958 3.756 -2.300 1.00 86.38 73 ASP A N 1
ATOM 577 C CA . ASP A 1 73 ? 14.210 3.002 -2.3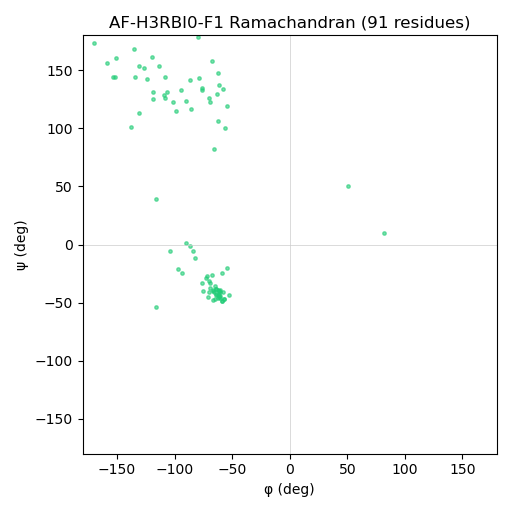06 1.00 86.38 73 ASP A CA 1
ATOM 578 C C . ASP A 1 73 ? 15.221 3.664 -1.351 1.00 86.38 73 ASP A C 1
ATOM 580 O O . ASP A 1 73 ? 15.745 2.997 -0.466 1.00 86.38 73 ASP A O 1
ATOM 584 N N . ALA A 1 74 ? 15.372 4.994 -1.404 1.00 84.88 74 ALA A N 1
ATOM 585 C CA . ALA A 1 74 ? 16.240 5.723 -0.475 1.00 84.88 74 ALA A CA 1
ATOM 586 C C . ALA A 1 74 ? 15.811 5.586 1.000 1.00 84.88 74 ALA A C 1
ATOM 588 O O . ALA A 1 74 ? 16.657 5.450 1.879 1.00 84.88 74 ALA A O 1
ATOM 589 N N . ALA A 1 75 ? 14.504 5.611 1.285 1.00 82.75 75 ALA A N 1
ATOM 590 C CA . ALA A 1 75 ? 13.997 5.436 2.647 1.00 82.75 75 ALA A CA 1
ATOM 591 C C . ALA A 1 75 ? 14.194 4.003 3.174 1.00 82.75 75 ALA A C 1
ATOM 593 O O . ALA A 1 75 ? 14.385 3.810 4.373 1.00 82.75 75 ALA A O 1
ATOM 594 N N . LEU A 1 76 ? 14.123 2.996 2.296 1.00 82.12 76 LEU A N 1
ATOM 595 C CA . LEU A 1 76 ? 14.427 1.610 2.652 1.00 82.12 76 LEU A CA 1
ATOM 596 C C . LEU A 1 76 ? 15.916 1.409 2.918 1.00 82.12 76 LEU A C 1
ATOM 598 O O . LEU A 1 76 ? 16.250 0.720 3.879 1.00 82.12 76 LEU A O 1
ATOM 602 N N . ASP A 1 77 ? 16.778 2.018 2.106 1.00 83.31 77 ASP A N 1
ATOM 603 C CA . ASP A 1 77 ? 18.225 1.988 2.317 1.00 83.31 77 ASP A CA 1
ATOM 604 C C . ASP A 1 77 ? 18.584 2.640 3.666 1.00 83.31 77 ASP A C 1
ATOM 606 O O . ASP A 1 77 ? 19.291 2.037 4.466 1.00 83.31 77 ASP A O 1
ATOM 610 N N . GLU A 1 78 ? 17.996 3.798 3.996 1.00 82.62 78 GLU A N 1
ATOM 611 C CA . GLU A 1 78 ? 18.197 4.458 5.298 1.00 82.62 78 GLU A CA 1
ATOM 612 C C . GLU A 1 78 ? 17.735 3.589 6.485 1.00 82.62 78 GLU A C 1
ATOM 614 O O . GLU A 1 78 ? 18.392 3.544 7.525 1.00 82.62 78 GLU A O 1
ATOM 619 N N . LEU A 1 79 ? 16.616 2.870 6.345 1.00 76.25 79 LEU A N 1
ATOM 620 C CA . LEU A 1 79 ? 16.149 1.917 7.360 1.00 76.25 79 LEU A CA 1
ATOM 621 C C . LEU A 1 79 ? 17.097 0.720 7.509 1.00 76.25 79 LEU A C 1
ATOM 623 O O . LEU A 1 79 ? 17.340 0.275 8.630 1.00 76.25 79 LEU A O 1
ATOM 627 N N . ALA A 1 80 ? 17.629 0.200 6.401 1.00 76.06 80 ALA A N 1
ATOM 628 C CA . ALA A 1 80 ? 18.576 -0.910 6.415 1.00 76.06 80 ALA A CA 1
ATOM 629 C C . ALA A 1 80 ? 19.907 -0.515 7.071 1.00 76.06 80 ALA A C 1
ATOM 631 O O . ALA A 1 80 ? 20.469 -1.297 7.842 1.00 76.06 80 ALA A O 1
ATOM 632 N N . ASP A 1 81 ? 20.375 0.708 6.821 1.00 73.12 81 ASP A N 1
ATOM 633 C CA . ASP A 1 81 ? 21.563 1.261 7.468 1.00 73.12 81 ASP A CA 1
ATOM 634 C C . ASP A 1 81 ? 21.337 1.413 8.985 1.00 73.12 81 ASP A C 1
ATOM 636 O O . ASP A 1 81 ? 22.174 0.977 9.774 1.00 73.12 81 ASP A O 1
ATOM 640 N N . GLN A 1 82 ? 20.167 1.904 9.418 1.00 67.75 82 GLN A N 1
ATOM 641 C CA . GLN A 1 82 ? 19.817 2.012 10.846 1.00 67.75 82 GLN A CA 1
ATOM 642 C C . GLN A 1 82 ? 19.707 0.659 11.565 1.00 67.75 82 GLN A C 1
ATOM 644 O O . GLN A 1 82 ? 20.088 0.546 12.732 1.00 67.75 82 GLN A O 1
ATOM 649 N N . ASP A 1 83 ? 19.163 -0.365 10.908 1.00 62.84 83 ASP A N 1
ATOM 650 C CA . ASP A 1 83 ? 19.106 -1.714 11.481 1.00 62.84 83 ASP A CA 1
ATOM 651 C C . ASP A 1 83 ? 20.504 -2.349 11.555 1.00 62.84 83 ASP A C 1
ATOM 653 O O . ASP A 1 83 ? 20.792 -3.093 12.493 1.00 62.84 83 ASP A O 1
ATOM 657 N N . THR A 1 84 ? 21.396 -2.018 10.616 1.00 67.00 84 THR A N 1
ATOM 658 C CA . THR A 1 84 ? 22.789 -2.485 10.627 1.00 67.00 84 THR A CA 1
ATOM 659 C C . THR A 1 84 ? 23.590 -1.822 11.750 1.00 67.00 84 THR A C 1
ATOM 661 O O . THR A 1 84 ? 24.257 -2.525 12.504 1.00 67.00 84 THR A O 1
ATOM 664 N N . GLU A 1 85 ? 23.461 -0.505 11.939 1.00 64.06 85 GLU A N 1
ATOM 665 C CA . GLU A 1 85 ? 24.114 0.219 13.042 1.00 64.06 85 GLU A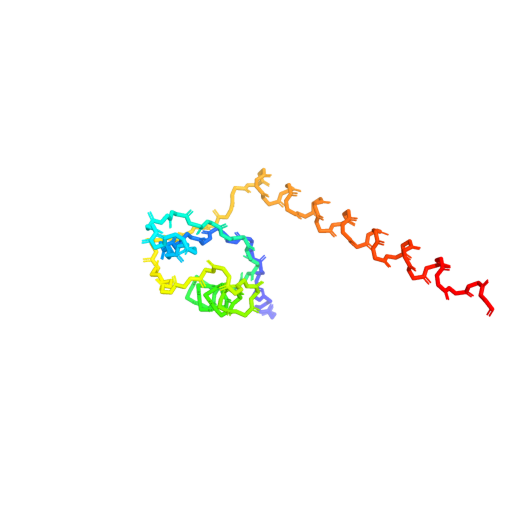 CA 1
ATOM 666 C C . GLU A 1 85 ? 23.654 -0.287 14.422 1.00 64.06 85 GLU A C 1
ATOM 668 O O . GLU A 1 85 ? 24.475 -0.491 15.315 1.00 64.06 85 GLU A O 1
ATOM 673 N N . LYS A 1 86 ? 22.359 -0.590 14.600 1.00 61.53 86 LYS A N 1
ATOM 674 C CA . LYS A 1 86 ? 21.846 -1.167 15.860 1.00 61.53 86 LYS A CA 1
ATOM 675 C C . LYS A 1 86 ? 22.389 -2.562 16.162 1.00 61.53 86 LYS A C 1
ATOM 677 O O . LYS A 1 86 ? 22.593 -2.895 17.326 1.00 61.53 86 LYS A O 1
ATOM 682 N N . LEU A 1 87 ? 22.605 -3.385 15.137 1.00 59.91 87 LEU A N 1
ATOM 683 C CA . LEU A 1 87 ? 23.181 -4.722 15.304 1.00 59.91 87 LEU A CA 1
ATOM 684 C C . LEU A 1 87 ? 24.675 -4.673 15.656 1.00 59.91 87 LEU A C 1
ATOM 686 O O . LEU A 1 87 ? 25.167 -5.590 16.312 1.00 59.91 87 LEU A O 1
ATOM 690 N N . GLU A 1 88 ? 25.391 -3.623 15.248 1.00 59.75 88 GLU A N 1
ATOM 691 C CA . GLU A 1 88 ? 26.790 -3.407 15.631 1.00 59.75 88 GLU A CA 1
ATOM 692 C C . GLU A 1 88 ? 26.929 -2.886 17.075 1.00 59.75 88 GLU A C 1
ATOM 694 O O . GLU A 1 88 ? 27.860 -3.291 17.768 1.00 59.75 88 GLU A O 1
ATOM 699 N N . GLU A 1 89 ? 25.986 -2.077 17.576 1.00 58.41 89 GLU A N 1
ATOM 700 C CA . GLU A 1 89 ? 25.991 -1.593 18.971 1.00 58.41 89 GLU A CA 1
ATOM 701 C C . GLU A 1 89 ? 25.626 -2.674 20.014 1.00 58.41 89 GLU A C 1
ATOM 703 O O . GLU A 1 89 ? 26.109 -2.619 21.144 1.00 58.41 89 GLU A O 1
ATOM 708 N N . GLU A 1 90 ? 24.819 -3.683 19.661 1.00 54.00 90 GLU A N 1
ATOM 709 C CA . GLU A 1 90 ? 24.470 -4.808 20.556 1.00 54.00 90 GLU A CA 1
ATOM 710 C C . GLU A 1 90 ? 25.516 -5.947 20.566 1.00 54.00 90 GLU A C 1
ATOM 712 O O . GLU A 1 90 ? 25.391 -6.904 21.332 1.00 54.00 90 GLU A O 1
ATOM 717 N N . GLY A 1 91 ? 26.546 -5.871 19.716 1.00 50.19 91 GLY A N 1
ATOM 718 C CA . GLY A 1 91 ? 27.590 -6.894 19.573 1.00 50.19 91 GLY A CA 1
ATOM 719 C C . GLY A 1 91 ? 28.820 -6.721 20.474 1.00 50.19 91 GLY A C 1
ATOM 720 O O . GLY A 1 91 ? 29.743 -7.530 20.371 1.00 50.19 91 GLY A O 1
ATOM 721 N N . ASP A 1 92 ? 28.842 -5.692 21.325 1.00 51.25 92 ASP A N 1
ATOM 722 C CA . ASP A 1 92 ? 30.014 -5.247 22.098 1.00 51.25 92 ASP A CA 1
ATOM 723 C C . ASP A 1 92 ? 29.820 -5.394 23.635 1.00 51.25 92 ASP A C 1
ATOM 725 O O . ASP A 1 92 ? 30.252 -4.543 24.417 1.00 51.25 92 ASP A O 1
ATOM 729 N N . GLU A 1 93 ? 29.183 -6.491 24.084 1.00 44.88 93 GLU A N 1
ATOM 730 C CA . GLU A 1 93 ? 29.18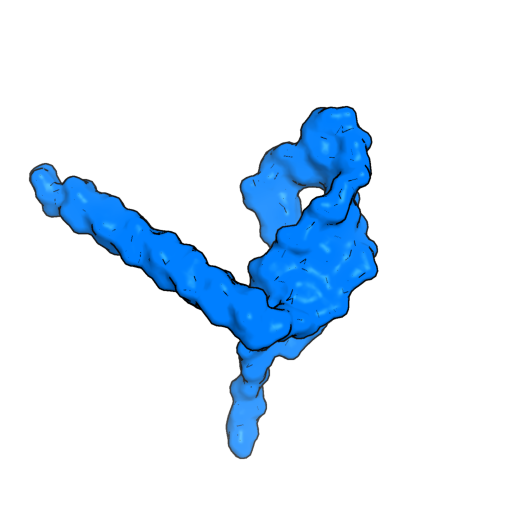5 -6.961 25.493 1.00 44.88 93 GLU A CA 1
ATOM 731 C C . GLU A 1 93 ? 29.964 -8.274 25.703 1.00 44.88 93 GLU A C 1
ATOM 733 O O . GLU A 1 93 ? 29.703 -9.275 24.992 1.00 44.88 93 GLU A O 1
#

Solvent-accessible surface area (backbone atoms only — not comparable to full-atom values): 5431 Å² total; per-residue (Å²): 129,85,83,72,73,66,67,41,49,27,39,36,32,27,38,28,26,42,81,88,69,47,81,42,83,46,77,47,76,48,70,33,69,44,72,69,61,35,53,53,53,49,52,52,47,46,65,72,74,32,97,56,46,40,80,75,38,89,71,50,74,44,74,46,51,71,70,57,44,54,54,51,53,53,52,49,51,54,51,52,51,53,55,50,55,53,57,58,68,72,66,78,124

Radius of gyration: 16.49 Å; Cα contacts (8 Å, |Δi|>4): 114; chains: 1; bounding box: 44×27×47 Å

pLDDT: mean 83.91, std 14.7, range [39.09, 97.69]

Organism: NCBI:txid660596

Secondary structure (DSSP, 8-state):
-------EEEEEEEEEE-TTS-EEEEEEEEEESSHHHHHHHHHHHHHHH-TT-EEEEEEEEEEPPHHHHHHHHHHHHHHHHHHHHHHHHTT--

Mean predicted aligned error: 8.39 Å